Protein AF-A0A109BK16-F1 (afdb_monomer)

Organism: Hyphomicrobium sulfonivorans (NCBI:txid121290)

Structure (mmCIF, N/CA/C/O backbone):
data_AF-A0A109BK16-F1
#
_entry.id   AF-A0A109BK16-F1
#
loop_
_atom_site.group_PDB
_atom_site.id
_atom_site.type_symbol
_atom_site.label_atom_id
_atom_site.label_alt_id
_atom_site.label_comp_id
_atom_site.label_asym_id
_atom_site.label_entity_id
_atom_site.label_seq_id
_atom_site.pdbx_PDB_ins_code
_atom_site.Cartn_x
_atom_site.Cartn_y
_atom_site.Cartn_z
_atom_site.occupancy
_atom_site.B_iso_or_equiv
_atom_site.auth_seq_id
_atom_site.auth_comp_id
_atom_site.auth_asym_id
_atom_site.auth_atom_id
_atom_site.pdbx_PDB_model_num
ATOM 1 N N . MET A 1 1 ? 4.447 10.532 17.495 1.00 38.06 1 MET A N 1
ATOM 2 C CA . MET A 1 1 ? 3.128 10.161 16.957 1.00 38.06 1 MET A CA 1
ATOM 3 C C . MET A 1 1 ? 2.355 11.458 16.88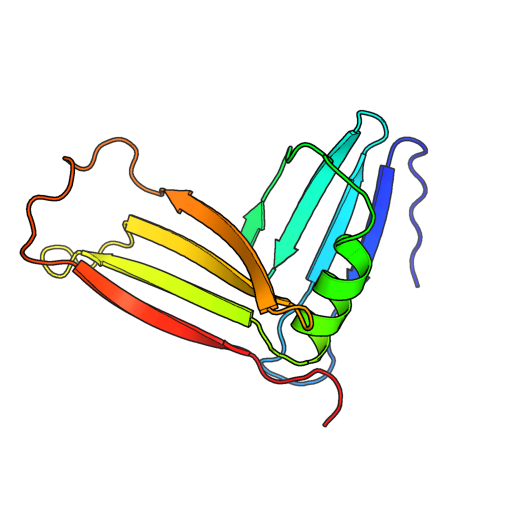1 1.00 38.06 1 MET A C 1
ATOM 5 O O . MET A 1 1 ? 2.082 12.037 17.922 1.00 38.06 1 MET A O 1
ATOM 9 N N . GLU A 1 2 ? 2.226 12.021 15.684 1.00 37.47 2 GLU A N 1
ATOM 10 C CA . GLU A 1 2 ? 1.592 13.325 15.479 1.00 37.47 2 GLU A CA 1
ATOM 11 C C . GLU A 1 2 ? 0.200 13.054 14.905 1.00 37.47 2 GLU A C 1
ATOM 13 O O . GLU A 1 2 ? 0.055 12.709 13.737 1.00 37.47 2 GLU A O 1
ATOM 18 N N . GLU A 1 3 ? -0.809 13.095 15.772 1.00 42.38 3 GLU A N 1
ATOM 19 C CA . G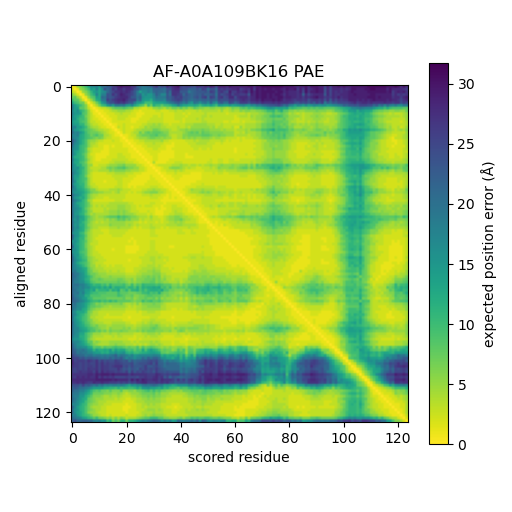LU A 1 3 ? -2.222 12.990 15.405 1.00 42.38 3 GLU A CA 1
ATOM 20 C C . GLU A 1 3 ? -2.752 14.408 15.184 1.00 42.38 3 GLU A C 1
ATOM 22 O O . GLU A 1 3 ? -3.028 15.143 16.132 1.00 42.38 3 GLU A O 1
ATOM 27 N N . THR A 1 4 ? -2.857 14.836 13.927 1.00 47.53 4 THR A N 1
ATOM 28 C CA . THR A 1 4 ? -3.529 16.094 13.580 1.00 47.53 4 THR A CA 1
ATOM 29 C C . THR A 1 4 ? -5.012 15.797 13.367 1.00 47.53 4 THR A C 1
ATOM 31 O O . THR A 1 4 ? -5.401 15.275 12.326 1.00 47.53 4 THR A O 1
ATOM 34 N N . SER A 1 5 ? -5.844 16.098 14.367 1.00 42.69 5 SER A N 1
ATOM 35 C CA . SER A 1 5 ? -7.303 15.997 14.253 1.00 42.69 5 SER A CA 1
ATOM 36 C C . SER A 1 5 ? -7.847 17.246 13.555 1.00 42.69 5 SER A C 1
ATOM 38 O O . SER A 1 5 ? -8.104 18.270 14.188 1.00 42.69 5 SER A O 1
ATOM 40 N N . SER A 1 6 ? -7.983 17.176 12.230 1.00 50.50 6 SER A N 1
ATOM 41 C CA . SER A 1 6 ? -9.059 17.888 11.542 1.00 50.50 6 SER A CA 1
ATOM 42 C C . SER A 1 6 ? -10.217 16.898 11.526 1.00 50.50 6 SER A C 1
ATOM 44 O O . SER A 1 6 ? -10.063 15.818 10.969 1.00 50.50 6 SER A O 1
ATOM 46 N N . GLY A 1 7 ? -11.312 17.198 12.224 1.00 56.16 7 GLY A N 1
ATOM 47 C CA . GLY A 1 7 ? -12.360 16.244 12.627 1.00 56.16 7 GLY A CA 1
ATOM 48 C C . GLY A 1 7 ? -13.164 15.546 11.516 1.00 56.16 7 GLY A C 1
ATOM 49 O O . GLY A 1 7 ? -14.243 15.043 11.807 1.00 56.16 7 GLY A O 1
ATOM 50 N N . ASP A 1 8 ? -12.660 15.505 10.284 1.00 77.62 8 ASP A N 1
ATOM 51 C CA . ASP A 1 8 ? -13.344 15.022 9.081 1.00 77.62 8 ASP A CA 1
ATOM 5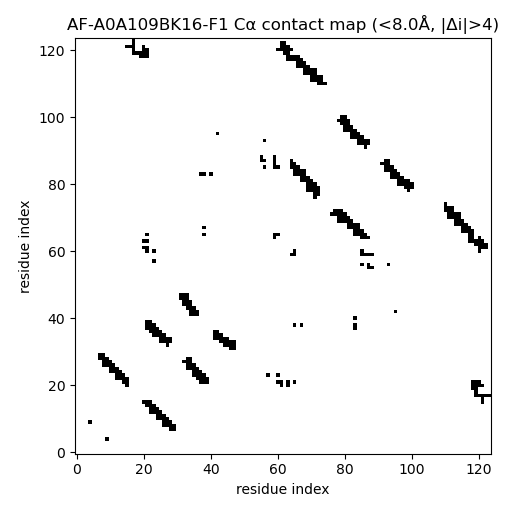2 C C . ASP A 1 8 ? -12.753 13.720 8.511 1.00 77.62 8 ASP A C 1
ATOM 54 O O . ASP A 1 8 ? -13.407 13.069 7.690 1.00 77.62 8 ASP A O 1
ATOM 58 N N . TYR A 1 9 ? -11.553 13.314 8.946 1.00 82.75 9 TYR A N 1
ATOM 59 C CA . TYR A 1 9 ? -10.886 12.098 8.472 1.00 82.75 9 TYR A CA 1
ATOM 60 C C . TYR A 1 9 ? -10.007 11.446 9.553 1.00 82.75 9 TYR A C 1
ATOM 62 O O . TYR A 1 9 ? -9.510 12.101 10.470 1.00 82.75 9 TYR A O 1
ATOM 70 N N . TRP A 1 10 ? -9.793 10.136 9.433 1.00 90.62 10 TRP A N 1
ATOM 71 C CA . TRP A 1 10 ? -8.826 9.372 10.223 1.00 90.62 10 TRP A CA 1
ATOM 72 C C . TRP A 1 10 ? -7.612 9.035 9.361 1.00 90.62 10 TRP A C 1
ATOM 74 O O . TRP A 1 10 ? -7.774 8.633 8.215 1.00 90.62 10 TRP A O 1
ATOM 84 N N . ARG A 1 11 ? -6.393 9.187 9.886 1.00 91.88 11 ARG A N 1
ATOM 85 C CA . ARG A 1 11 ? -5.157 8.919 9.137 1.00 91.88 11 ARG A CA 1
ATOM 86 C C . ARG A 1 11 ? -4.244 7.969 9.898 1.00 91.88 11 ARG A C 1
ATOM 88 O O . ARG A 1 11 ? -3.921 8.208 11.059 1.00 91.88 11 ARG A O 1
ATOM 95 N N . LEU A 1 12 ? -3.759 6.955 9.194 1.00 90.75 12 LEU A N 1
ATOM 96 C CA . LEU A 1 12 ? -2.706 6.044 9.616 1.00 90.75 12 LEU A CA 1
ATOM 97 C C . LEU A 1 12 ? -1.540 6.157 8.642 1.00 90.75 12 LEU A C 1
ATOM 99 O O . LEU A 1 12 ? -1.716 5.951 7.449 1.00 90.75 12 LEU A O 1
ATOM 103 N N . ALA A 1 13 ? -0.345 6.444 9.144 1.00 92.38 13 ALA A N 1
ATOM 104 C CA . ALA A 1 13 ? 0.867 6.481 8.336 1.00 92.38 13 ALA A CA 1
ATOM 105 C C . ALA A 1 13 ? 1.952 5.621 8.986 1.00 92.38 13 ALA A C 1
ATOM 107 O O . ALA A 1 13 ? 2.233 5.753 10.179 1.00 92.38 13 ALA A O 1
ATOM 108 N N . ILE A 1 14 ? 2.563 4.748 8.191 1.00 91.06 14 ILE A N 1
ATOM 109 C CA . ILE A 1 14 ? 3.623 3.834 8.595 1.00 91.06 14 ILE A CA 1
ATOM 110 C C . ILE A 1 14 ? 4.840 4.078 7.708 1.00 91.06 14 ILE A C 1
ATOM 112 O O . ILE A 1 14 ? 4.840 3.788 6.510 1.00 91.06 14 ILE A O 1
ATOM 116 N N . THR A 1 15 ? 5.902 4.584 8.329 1.00 91.50 15 THR A N 1
ATOM 117 C CA . THR A 1 15 ? 7.200 4.791 7.686 1.00 91.50 15 THR A CA 1
ATOM 118 C C . THR A 1 15 ? 8.187 3.772 8.247 1.00 91.50 15 THR A C 1
ATOM 120 O O . THR A 1 15 ? 8.626 3.931 9.390 1.00 91.50 15 THR A O 1
ATOM 123 N N . PRO A 1 16 ? 8.534 2.716 7.492 1.00 89.06 16 PRO A N 1
ATOM 124 C CA . PRO A 1 16 ? 9.432 1.685 7.986 1.00 89.06 16 PRO A CA 1
ATOM 125 C C . PRO A 1 16 ? 10.865 2.210 8.134 1.00 89.06 16 PRO A C 1
ATOM 127 O O . PRO A 1 16 ? 11.340 3.019 7.338 1.00 89.06 16 PRO A O 1
ATOM 130 N N . ILE A 1 17 ? 11.571 1.711 9.152 1.00 90.12 17 ILE A N 1
ATOM 131 C CA . ILE A 1 17 ? 12.991 2.026 9.394 1.00 90.12 17 ILE A CA 1
ATOM 132 C C . ILE A 1 17 ? 13.884 1.260 8.403 1.00 90.12 17 ILE A C 1
ATOM 134 O O . ILE A 1 17 ? 14.948 1.741 8.009 1.00 90.12 17 ILE A O 1
ATOM 138 N N . THR A 1 18 ? 13.441 0.072 7.977 1.00 91.00 18 THR A N 1
ATOM 139 C CA . THR A 1 18 ? 14.156 -0.800 7.042 1.00 91.00 18 THR A CA 1
ATOM 140 C C . THR A 1 18 ? 14.263 -0.154 5.654 1.00 91.00 18 THR A C 1
ATOM 142 O O . THR A 1 18 ? 13.244 0.114 5.010 1.00 91.00 18 THR A O 1
ATOM 145 N N . PRO A 1 19 ? 15.484 0.065 5.126 1.00 86.25 19 PRO A N 1
ATOM 146 C CA . PRO A 1 19 ? 15.659 0.584 3.776 1.00 86.25 19 PRO A CA 1
ATOM 147 C C . PRO A 1 19 ? 15.025 -0.352 2.742 1.00 86.25 19 PRO A C 1
ATOM 149 O O . PRO A 1 19 ? 15.260 -1.558 2.764 1.00 86.25 19 PRO A O 1
ATOM 152 N N . SER A 1 20 ? 14.290 0.207 1.780 1.00 89.31 20 SER A N 1
ATOM 153 C CA . SER A 1 20 ? 13.556 -0.536 0.733 1.00 89.31 20 SER A CA 1
ATOM 154 C C . SER A 1 20 ? 12.303 -1.291 1.199 1.00 89.31 20 SER A C 1
ATOM 156 O O . SER A 1 20 ? 11.696 -1.996 0.389 1.00 89.31 20 SER A O 1
ATOM 158 N N . ALA A 1 21 ? 11.883 -1.130 2.455 1.00 93.06 21 ALA A N 1
ATOM 159 C CA . ALA A 1 21 ? 10.527 -1.475 2.859 1.00 93.06 21 ALA A CA 1
ATOM 160 C C . ALA A 1 21 ? 9.518 -0.464 2.287 1.00 93.06 21 ALA A C 1
ATOM 162 O O . ALA A 1 21 ? 9.860 0.681 1.975 1.00 93.06 21 ALA A O 1
ATOM 163 N N . CYS A 1 22 ? 8.282 -0.909 2.084 1.00 94.12 22 CYS A N 1
ATOM 164 C CA . CYS A 1 22 ? 7.238 -0.089 1.479 1.00 94.12 22 CYS A CA 1
ATOM 165 C C . CYS A 1 22 ? 6.634 0.853 2.527 1.00 94.12 22 CYS A C 1
ATOM 167 O O . CYS A 1 22 ? 6.099 0.341 3.490 1.00 94.12 22 CYS A O 1
ATOM 169 N N . PRO A 1 23 ? 6.653 2.187 2.393 1.00 93.81 23 PRO A N 1
ATOM 170 C CA . PRO A 1 23 ? 5.813 3.024 3.246 1.00 93.81 23 PRO A CA 1
ATOM 171 C C . PRO A 1 23 ? 4.330 2.786 2.928 1.00 93.81 23 PRO A C 1
ATOM 173 O O . PRO A 1 23 ? 3.980 2.477 1.783 1.00 93.81 23 PRO A O 1
ATOM 176 N N . LEU A 1 24 ? 3.479 2.954 3.939 1.00 94.81 24 LEU A N 1
ATOM 177 C CA . LEU A 1 24 ? 2.025 2.860 3.829 1.00 94.81 24 LEU A CA 1
ATOM 178 C C . LEU A 1 24 ? 1.391 4.087 4.470 1.00 94.81 24 LEU A C 1
ATOM 180 O O . LEU A 1 24 ? 1.719 4.436 5.600 1.00 94.81 24 LEU A O 1
ATOM 184 N N . GLU A 1 25 ? 0.428 4.690 3.796 1.00 95.62 25 GLU A N 1
ATOM 185 C CA . GLU A 1 25 ? -0.473 5.667 4.389 1.00 95.62 25 GLU A CA 1
ATOM 186 C C . GLU A 1 25 ? -1.909 5.339 4.001 1.00 95.62 25 GLU A C 1
ATOM 188 O O . GLU A 1 25 ? -2.172 4.996 2.856 1.00 95.62 25 GLU A O 1
ATOM 193 N N . LEU A 1 26 ? -2.826 5.439 4.954 1.00 94.38 26 LEU A N 1
ATOM 194 C CA . LEU A 1 26 ? -4.254 5.243 4.773 1.00 94.38 26 LEU A CA 1
ATOM 195 C C . LEU A 1 26 ? -4.986 6.423 5.407 1.00 94.38 26 LEU A C 1
ATOM 197 O O . LEU A 1 26 ? -4.776 6.735 6.580 1.00 94.38 26 LEU A O 1
ATOM 201 N N . ILE A 1 27 ? -5.861 7.056 4.640 1.00 94.19 27 ILE A N 1
ATOM 202 C CA . ILE A 1 27 ? -6.736 8.135 5.081 1.00 94.19 27 ILE A CA 1
ATOM 203 C C . ILE A 1 27 ? -8.168 7.658 4.872 1.00 94.19 27 ILE A C 1
ATOM 205 O O . ILE A 1 27 ? -8.555 7.334 3.758 1.00 94.19 27 ILE A O 1
ATOM 209 N N . LEU A 1 28 ? -8.945 7.586 5.945 1.00 93.06 28 LEU A N 1
ATOM 210 C CA . LEU A 1 28 ? -10.366 7.263 5.918 1.00 93.06 28 LEU A CA 1
ATOM 211 C C . LEU A 1 28 ? -11.153 8.558 6.055 1.00 93.06 28 LEU A C 1
ATOM 213 O O . LEU A 1 28 ? -11.059 9.235 7.080 1.00 93.06 28 LEU A O 1
ATOM 217 N N . HIS A 1 29 ? -11.940 8.888 5.043 1.00 91.81 29 HIS A N 1
ATOM 218 C CA . HIS A 1 29 ? -12.807 10.056 5.053 1.00 91.81 29 HIS A CA 1
ATOM 219 C C . HIS A 1 29 ? -14.166 9.717 5.669 1.00 91.81 29 HIS A C 1
ATOM 221 O O . HIS A 1 29 ? -14.627 8.573 5.663 1.00 91.81 29 HIS A O 1
ATOM 227 N N . SER A 1 30 ? -14.834 10.731 6.212 1.00 88.62 30 SER A N 1
ATOM 228 C CA . SER A 1 30 ? -16.177 10.596 6.794 1.00 88.62 30 SER A CA 1
ATOM 229 C C . SER A 1 30 ? -17.286 10.305 5.767 1.00 88.62 30 SER A C 1
ATOM 231 O O . SER A 1 30 ? -18.386 9.907 6.151 1.00 88.62 30 SER A O 1
ATOM 233 N N . ASP A 1 31 ? -17.010 10.454 4.471 1.00 89.38 31 ASP A N 1
ATOM 234 C CA . ASP A 1 31 ? -17.948 10.286 3.356 1.00 89.38 31 ASP A CA 1
ATOM 235 C C . ASP A 1 31 ? -17.919 8.879 2.719 1.00 89.38 31 ASP A C 1
ATOM 237 O O . ASP A 1 31 ? -18.418 8.694 1.611 1.00 89.38 31 ASP A O 1
ATOM 241 N N . GLN A 1 32 ? -17.375 7.885 3.433 1.00 89.25 32 GLN A N 1
ATOM 242 C CA . GLN A 1 32 ? -17.168 6.506 2.960 1.00 89.25 32 GLN A CA 1
ATOM 243 C C . GLN A 1 32 ? -16.192 6.375 1.784 1.00 89.25 32 GLN A C 1
ATOM 245 O O . GLN A 1 32 ? -16.247 5.389 1.044 1.00 89.25 32 GLN A O 1
ATOM 250 N N . HIS A 1 33 ? -15.262 7.318 1.642 1.00 93.56 33 HIS A N 1
ATOM 251 C CA . HIS A 1 33 ? -14.100 7.153 0.780 1.00 93.56 33 HIS A CA 1
ATOM 252 C C . HIS A 1 33 ? -12.822 6.980 1.591 1.00 93.56 33 HIS A C 1
ATOM 254 O O . HIS A 1 33 ? -12.729 7.344 2.765 1.00 93.56 33 HIS A O 1
ATOM 260 N N . TYR A 1 34 ? -11.812 6.422 0.944 1.00 93.94 34 TYR A N 1
ATOM 261 C CA . TYR A 1 34 ? -10.472 6.357 1.480 1.00 93.94 34 TYR A CA 1
ATOM 262 C C . TYR A 1 34 ? -9.445 6.769 0.431 1.00 93.94 34 TYR A C 1
ATOM 264 O O . TYR A 1 34 ? -9.631 6.553 -0.771 1.00 93.94 34 TYR A O 1
ATOM 272 N N . ASP A 1 35 ? -8.335 7.306 0.922 1.00 94.19 35 ASP A N 1
ATOM 273 C CA . ASP A 1 35 ? -7.114 7.473 0.152 1.00 94.19 35 ASP A CA 1
ATOM 274 C C . ASP A 1 35 ? -6.057 6.539 0.715 1.00 94.19 35 ASP A C 1
ATOM 276 O O . ASP A 1 35 ? -5.961 6.334 1.928 1.00 94.19 35 ASP A O 1
ATOM 280 N N . ILE A 1 36 ? -5.241 5.970 -0.158 1.00 94.69 36 ILE A N 1
ATOM 281 C CA . ILE A 1 36 ? -4.161 5.089 0.251 1.00 94.69 36 ILE A CA 1
ATOM 282 C C . ILE A 1 36 ? -2.895 5.399 -0.536 1.00 94.69 36 ILE A C 1
ATOM 284 O O . ILE A 1 36 ? -2.919 5.521 -1.760 1.00 94.69 36 ILE A O 1
ATOM 288 N N . SER A 1 37 ? -1.776 5.528 0.170 1.00 94.81 37 SER A N 1
ATOM 289 C CA . SER A 1 37 ? -0.448 5.649 -0.418 1.00 94.81 37 SER A CA 1
ATOM 290 C C . SER A 1 37 ? 0.350 4.380 -0.152 1.00 94.81 37 SER A C 1
ATOM 292 O O . SER A 1 37 ? 0.602 4.029 1.000 1.00 94.81 37 SER A O 1
ATOM 294 N N . ILE A 1 38 ? 0.745 3.680 -1.214 1.00 93.44 38 ILE A N 1
ATOM 295 C CA . ILE A 1 38 ? 1.563 2.462 -1.163 1.00 93.44 38 ILE A CA 1
ATOM 296 C C . ILE A 1 38 ? 2.634 2.571 -2.237 1.00 93.44 38 ILE A C 1
ATOM 298 O O . ILE A 1 38 ? 2.375 3.011 -3.353 1.00 93.44 38 ILE A O 1
ATOM 302 N N . ALA A 1 39 ? 3.859 2.151 -1.921 1.00 87.75 39 ALA A N 1
ATOM 303 C CA . ALA A 1 39 ? 4.970 2.098 -2.874 1.00 87.75 39 ALA A CA 1
ATOM 304 C C . ALA A 1 39 ? 5.319 3.465 -3.507 1.00 87.75 39 ALA A C 1
ATOM 306 O O . ALA A 1 39 ? 5.956 3.521 -4.563 1.00 87.75 39 ALA A O 1
ATOM 307 N N . GLY A 1 40 ? 4.946 4.562 -2.837 1.00 85.81 40 GLY A N 1
ATOM 308 C CA . GLY A 1 40 ? 5.098 5.934 -3.327 1.00 85.81 40 GLY A CA 1
ATOM 309 C C . GLY A 1 40 ? 4.006 6.390 -4.301 1.00 85.81 40 GLY A C 1
ATOM 310 O O . GLY A 1 40 ? 4.082 7.518 -4.776 1.00 85.81 40 GLY A O 1
ATOM 311 N N . GLU A 1 41 ? 3.009 5.549 -4.583 1.00 90.50 41 GLU A N 1
ATOM 312 C CA . GLU A 1 41 ? 1.822 5.905 -5.360 1.00 90.50 41 GLU A CA 1
ATOM 313 C C . GLU A 1 41 ? 0.651 6.184 -4.427 1.00 90.50 41 GLU A C 1
ATOM 315 O O . GLU A 1 41 ? 0.394 5.406 -3.511 1.00 90.50 41 GLU A O 1
ATOM 320 N N . THR A 1 42 ? -0.080 7.265 -4.697 1.00 91.88 42 THR A N 1
ATOM 321 C CA . THR A 1 42 ? -1.301 7.616 -3.967 1.00 91.88 42 THR A CA 1
ATOM 322 C C . THR A 1 42 ? -2.526 7.380 -4.846 1.00 91.88 42 THR A C 1
ATOM 324 O O . THR A 1 42 ? -2.597 7.843 -5.995 1.00 91.88 42 THR A O 1
ATOM 327 N N . TYR A 1 43 ? -3.482 6.654 -4.279 1.00 91.38 43 TYR A N 1
ATOM 328 C CA . TYR A 1 43 ? -4.775 6.317 -4.850 1.00 91.38 43 TYR A CA 1
ATOM 329 C C . TYR A 1 43 ? -5.849 6.983 -3.996 1.00 91.38 43 TYR A C 1
ATOM 331 O O . TYR A 1 43 ? -5.982 6.662 -2.819 1.00 91.38 43 TYR A O 1
ATOM 339 N N . GLU A 1 44 ? -6.570 7.935 -4.579 1.00 92.00 44 GLU A N 1
ATOM 340 C CA . GLU A 1 44 ? -7.478 8.833 -3.858 1.00 92.00 44 GLU A CA 1
ATOM 341 C C . GLU A 1 44 ? -8.942 8.554 -4.223 1.00 92.00 44 GLU A C 1
ATOM 343 O O . GLU A 1 44 ? -9.240 8.094 -5.332 1.00 92.00 44 GLU A O 1
ATOM 348 N N . GLY A 1 45 ? -9.857 8.863 -3.304 1.00 90.50 45 GLY A N 1
ATOM 349 C CA . GLY A 1 45 ? -11.301 8.838 -3.529 1.00 90.50 45 GLY A CA 1
ATOM 350 C C . GLY A 1 45 ? -11.857 7.443 -3.811 1.00 90.50 45 GLY A C 1
ATOM 351 O O . GLY A 1 45 ? -12.790 7.295 -4.604 1.00 90.50 45 GLY A O 1
ATOM 352 N N . ARG A 1 46 ? -11.271 6.398 -3.221 1.00 90.31 46 ARG A N 1
ATOM 353 C CA . ARG A 1 46 ? -11.745 5.023 -3.399 1.00 90.31 46 ARG A CA 1
ATOM 354 C C . ARG A 1 46 ? -12.939 4.752 -2.483 1.00 90.31 46 ARG A C 1
ATOM 356 O O . ARG A 1 46 ? -12.863 5.093 -1.307 1.00 90.31 46 ARG A O 1
ATOM 363 N N . PRO A 1 47 ? -14.043 4.170 -2.983 1.00 92.25 47 PRO A N 1
ATOM 364 C CA . PRO A 1 47 ? -15.193 3.861 -2.140 1.00 92.25 47 PRO A CA 1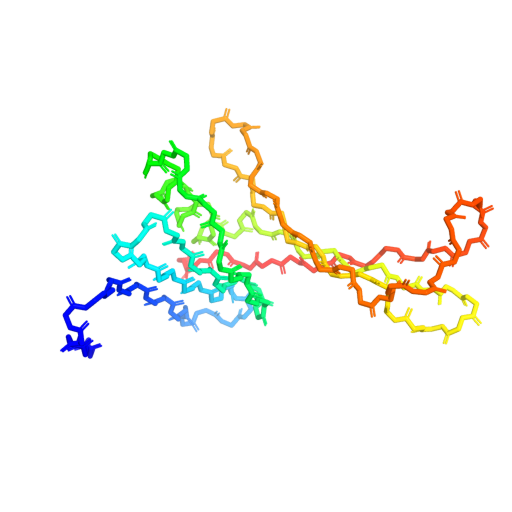
ATOM 365 C C . PRO A 1 47 ? -14.849 2.747 -1.145 1.00 92.25 47 PRO A C 1
ATOM 367 O O . PRO A 1 47 ? -14.125 1.807 -1.473 1.00 92.25 47 PRO A O 1
ATOM 370 N N . ILE A 1 48 ? -15.376 2.845 0.073 1.00 90.50 48 ILE A N 1
ATOM 371 C CA . ILE A 1 48 ? -15.241 1.807 1.096 1.00 90.50 48 ILE A CA 1
ATOM 372 C C . ILE A 1 48 ? -16.421 0.838 0.977 1.00 90.50 48 ILE A C 1
ATOM 374 O O . ILE A 1 48 ? -17.505 1.110 1.486 1.00 90.50 48 ILE A O 1
ATOM 378 N N . ASP A 1 49 ? -16.203 -0.320 0.353 1.00 86.56 49 ASP A N 1
ATOM 379 C CA . ASP A 1 49 ? -17.216 -1.388 0.308 1.00 86.56 49 ASP A CA 1
ATOM 380 C C . ASP A 1 49 ? -17.298 -2.180 1.632 1.00 86.56 49 ASP A C 1
ATOM 382 O O . ASP A 1 49 ? -18.359 -2.659 2.032 1.00 86.56 49 ASP A O 1
ATOM 386 N N . SER A 1 50 ? -16.168 -2.322 2.330 1.00 88.00 50 SER A N 1
ATOM 387 C CA . SER A 1 50 ? -16.035 -2.963 3.647 1.00 88.00 50 SER A CA 1
ATOM 388 C C . SER A 1 50 ? -14.810 -2.393 4.371 1.00 88.00 50 SER A C 1
ATOM 390 O O . SER A 1 50 ? -13.893 -1.900 3.724 1.00 88.00 50 SER A O 1
ATOM 392 N N . PHE A 1 51 ? -14.775 -2.461 5.704 1.00 87.38 51 PHE A N 1
ATOM 393 C CA . PHE A 1 51 ? -13.599 -2.090 6.504 1.00 87.38 51 PHE A CA 1
ATOM 394 C C . PHE A 1 51 ? -12.685 -3.281 6.836 1.00 87.38 51 PHE A C 1
ATOM 396 O O . PHE A 1 51 ? -11.581 -3.090 7.346 1.00 87.38 51 PHE A O 1
ATOM 403 N N . ASP A 1 52 ? -13.118 -4.509 6.544 1.00 89.31 52 ASP A N 1
ATOM 404 C CA . ASP A 1 52 ? -12.456 -5.736 7.002 1.00 89.31 52 ASP A CA 1
ATOM 405 C C . ASP A 1 52 ? -11.108 -5.995 6.314 1.00 89.31 52 ASP A C 1
ATOM 407 O O . ASP A 1 52 ? -10.299 -6.774 6.812 1.00 89.31 52 ASP A O 1
ATOM 411 N N . TRP A 1 53 ? -10.838 -5.339 5.182 1.00 87.56 53 TRP A N 1
ATOM 412 C CA . TRP A 1 53 ? -9.618 -5.544 4.398 1.00 87.56 53 TRP A CA 1
ATOM 413 C C . TRP A 1 53 ? -8.481 -4.581 4.758 1.00 87.56 53 TRP A C 1
ATOM 415 O O . TRP A 1 53 ? -7.333 -4.868 4.423 1.00 87.56 53 TRP A O 1
ATOM 425 N N . PHE A 1 54 ? -8.744 -3.477 5.470 1.00 91.62 54 PHE A N 1
ATOM 426 C CA . PHE A 1 54 ? -7.705 -2.487 5.788 1.00 91.62 54 PHE A CA 1
ATOM 427 C C . PHE A 1 54 ? -6.595 -3.059 6.672 1.00 91.62 54 PHE A C 1
ATOM 429 O O . PHE A 1 54 ? -5.415 -2.815 6.416 1.00 91.62 54 PHE A O 1
ATOM 436 N N . LEU A 1 55 ? -6.961 -3.831 7.699 1.00 92.12 55 LEU A N 1
ATOM 437 C CA . LEU A 1 55 ? -5.984 -4.457 8.587 1.00 92.12 55 LEU A CA 1
ATOM 438 C C . LEU A 1 55 ? -5.178 -5.556 7.863 1.00 92.12 55 LEU A C 1
ATOM 440 O O . LEU A 1 55 ? -3.953 -5.437 7.846 1.00 92.12 55 LEU A O 1
ATOM 444 N N . PRO A 1 56 ? -5.805 -6.541 7.181 1.00 94.25 56 PRO A N 1
ATOM 445 C CA . PRO A 1 56 ? -5.078 -7.508 6.355 1.00 94.25 56 PRO A CA 1
ATOM 446 C C . PRO A 1 56 ? -4.161 -6.863 5.312 1.00 94.25 56 PRO A C 1
ATOM 448 O O . PRO A 1 56 ? -3.076 -7.374 5.042 1.00 94.25 56 PRO A O 1
ATOM 451 N N . LEU A 1 57 ? -4.574 -5.735 4.726 1.00 94.31 57 LEU A N 1
ATOM 452 C CA . LEU A 1 57 ? -3.745 -4.998 3.781 1.00 94.31 57 LEU A CA 1
ATOM 453 C C . LEU A 1 57 ? -2.507 -4.411 4.458 1.00 94.31 57 LEU A C 1
ATOM 455 O O . LEU A 1 57 ? -1.401 -4.574 3.946 1.00 94.31 57 LEU A O 1
ATOM 459 N N . ALA A 1 58 ? -2.675 -3.742 5.600 1.00 94.00 58 ALA A N 1
ATOM 460 C CA . ALA A 1 58 ? -1.558 -3.159 6.334 1.00 94.00 58 ALA A CA 1
ATOM 461 C C . ALA A 1 58 ? -0.544 -4.228 6.775 1.00 94.00 58 ALA A C 1
ATOM 463 O O . ALA A 1 58 ? 0.661 -4.021 6.630 1.00 94.00 58 ALA A O 1
ATOM 464 N N . GLU A 1 59 ? -1.027 -5.381 7.243 1.00 94.75 59 GLU A N 1
ATOM 465 C CA . GLU A 1 59 ? -0.197 -6.539 7.594 1.00 94.75 59 GLU A CA 1
ATOM 466 C C . GLU A 1 59 ? 0.559 -7.084 6.376 1.00 94.75 59 GLU A C 1
ATOM 468 O O . GLU A 1 59 ? 1.775 -7.258 6.428 1.00 94.75 59 GLU A O 1
ATOM 473 N N . ALA A 1 60 ? -0.123 -7.278 5.245 1.00 95.94 60 ALA A N 1
ATOM 474 C CA . ALA A 1 60 ? 0.508 -7.737 4.010 1.00 95.94 60 ALA A CA 1
ATOM 475 C C . ALA A 1 60 ? 1.595 -6.769 3.509 1.00 95.94 60 ALA A C 1
ATOM 477 O O . ALA A 1 60 ? 2.658 -7.205 3.056 1.00 95.94 60 ALA A O 1
ATOM 478 N N . VAL A 1 61 ? 1.370 -5.455 3.620 1.00 95.56 61 VAL A N 1
ATOM 479 C CA . VAL A 1 61 ? 2.390 -4.449 3.289 1.00 95.56 61 VAL A CA 1
ATOM 480 C C . VAL A 1 61 ? 3.582 -4.543 4.242 1.00 95.56 61 VAL A C 1
ATOM 482 O O . VAL A 1 61 ? 4.726 -4.516 3.780 1.00 95.56 61 VAL A O 1
ATOM 485 N N . ALA A 1 62 ? 3.329 -4.697 5.545 1.00 94.81 62 ALA A N 1
ATOM 486 C CA . ALA A 1 62 ? 4.377 -4.850 6.552 1.00 94.81 62 ALA A CA 1
ATOM 487 C C . ALA A 1 62 ? 5.230 -6.110 6.322 1.00 94.81 62 ALA A C 1
ATOM 489 O O . ALA A 1 62 ? 6.447 -6.068 6.493 1.00 94.81 62 ALA A O 1
ATOM 490 N N . GLU A 1 63 ? 4.622 -7.190 5.829 1.00 95.69 63 GLU A N 1
ATOM 491 C CA . GLU A 1 63 ? 5.283 -8.440 5.425 1.00 95.69 63 GLU A CA 1
ATOM 492 C C . GLU A 1 63 ? 5.971 -8.360 4.045 1.00 95.69 63 GLU A C 1
ATOM 494 O O . GLU A 1 63 ? 6.491 -9.355 3.528 1.00 95.69 63 GLU A O 1
ATOM 499 N N . GLY A 1 64 ? 5.971 -7.189 3.401 1.00 95.12 64 GLY A N 1
ATOM 500 C CA . GLY A 1 64 ? 6.596 -6.984 2.095 1.00 95.12 64 GLY A CA 1
ATOM 501 C C . GLY A 1 64 ? 5.863 -7.667 0.935 1.00 95.12 64 GLY A C 1
ATOM 502 O O . GLY A 1 64 ? 6.439 -7.810 -0.145 1.00 95.12 64 GLY A O 1
ATOM 503 N N . GLN A 1 65 ? 4.593 -8.055 1.104 1.00 96.69 65 GLN A N 1
ATOM 504 C CA . GLN A 1 65 ? 3.763 -8.690 0.067 1.00 96.69 65 GLN A CA 1
ATOM 505 C C . GLN A 1 65 ? 3.247 -7.686 -0.977 1.00 96.69 65 GLN A C 1
ATOM 507 O O . GLN A 1 65 ? 2.120 -7.784 -1.458 1.00 96.69 65 GLN A O 1
ATOM 512 N N . VAL A 1 66 ? 4.085 -6.712 -1.338 1.00 96.06 66 VAL A N 1
ATOM 513 C CA . VAL A 1 66 ? 3.781 -5.627 -2.272 1.00 96.06 66 VAL A CA 1
ATOM 514 C C . VAL A 1 66 ? 4.604 -5.790 -3.541 1.00 96.06 66 VAL A C 1
ATOM 516 O O . VAL A 1 66 ? 5.834 -5.907 -3.505 1.00 96.06 66 VAL A O 1
ATOM 519 N N . VAL A 1 67 ? 3.926 -5.727 -4.683 1.00 95.94 67 VAL A N 1
ATOM 520 C CA . VAL A 1 67 ? 4.547 -5.650 -6.004 1.00 95.94 67 VAL A CA 1
ATOM 521 C C . VAL A 1 67 ? 4.044 -4.400 -6.704 1.00 95.94 67 VAL A C 1
ATOM 523 O O . VAL A 1 67 ? 2.850 -4.246 -6.934 1.00 95.94 67 VAL A O 1
ATOM 526 N N . GLN A 1 68 ? 4.966 -3.528 -7.098 1.00 94.31 68 GLN A N 1
ATOM 527 C CA . GLN A 1 68 ? 4.666 -2.425 -8.000 1.00 94.31 68 GLN A CA 1
ATOM 528 C C . GLN A 1 68 ? 5.063 -2.829 -9.421 1.00 94.31 68 GLN A C 1
ATOM 530 O O . GLN A 1 68 ? 6.207 -3.223 -9.662 1.00 94.31 68 GLN A O 1
ATOM 535 N N . ARG A 1 69 ? 4.125 -2.749 -10.364 1.00 93.12 69 ARG A N 1
ATOM 536 C CA . ARG A 1 69 ? 4.342 -3.045 -11.781 1.00 93.12 69 ARG A CA 1
ATOM 537 C C . ARG A 1 69 ? 4.293 -1.770 -12.596 1.00 93.12 69 ARG A C 1
ATOM 539 O O . ARG A 1 69 ? 3.277 -1.086 -12.646 1.00 93.12 69 ARG A O 1
ATOM 546 N N . GLN A 1 70 ? 5.385 -1.481 -13.284 1.00 90.69 70 GLN A N 1
ATOM 547 C CA . GLN A 1 70 ? 5.458 -0.400 -14.255 1.00 90.69 70 GLN A CA 1
ATOM 548 C C . GLN A 1 70 ? 5.374 -0.990 -15.656 1.00 90.69 70 GLN A C 1
ATOM 550 O O . GLN A 1 70 ? 6.167 -1.862 -16.019 1.00 90.69 70 GLN A O 1
ATOM 555 N N . ARG A 1 71 ? 4.428 -0.501 -16.458 1.00 87.00 71 ARG A N 1
ATOM 556 C CA . ARG A 1 71 ?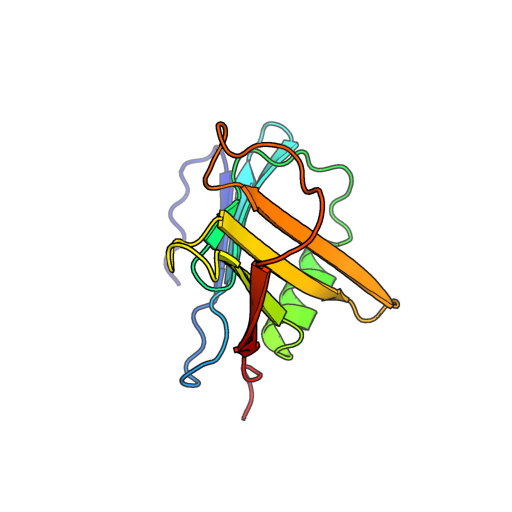 4.367 -0.811 -17.888 1.00 87.00 71 ARG A CA 1
ATOM 557 C C . ARG A 1 71 ? 5.066 0.283 -18.664 1.00 87.00 71 ARG A C 1
ATOM 559 O O . ARG A 1 71 ? 4.702 1.450 -18.554 1.00 87.00 71 ARG A O 1
ATOM 566 N N . ILE A 1 72 ? 6.048 -0.096 -19.466 1.00 85.94 72 ILE A N 1
ATOM 567 C CA . ILE A 1 72 ? 6.886 0.820 -20.234 1.00 85.94 72 ILE A CA 1
ATOM 568 C C . ILE A 1 72 ? 6.770 0.460 -21.710 1.00 85.94 72 ILE A C 1
ATOM 570 O O . ILE A 1 72 ? 6.891 -0.695 -22.101 1.00 85.94 72 ILE A O 1
ATOM 574 N N . SER A 1 73 ? 6.547 1.458 -22.553 1.00 81.94 73 SER A N 1
ATOM 575 C CA . SER A 1 73 ? 6.596 1.300 -24.004 1.00 81.94 73 SER A CA 1
ATOM 576 C C . SER A 1 73 ? 8.033 1.007 -24.442 1.00 81.94 73 SER A C 1
ATOM 578 O O . SER A 1 73 ? 8.894 1.868 -24.313 1.00 81.94 73 SER A O 1
ATOM 580 N N . ARG A 1 74 ? 8.316 -0.166 -25.009 1.00 81.25 74 ARG A N 1
ATOM 581 C CA . ARG A 1 74 ? 9.620 -0.503 -25.610 1.00 81.25 74 ARG A CA 1
ATOM 582 C C . ARG A 1 74 ? 9.960 0.396 -26.793 1.00 81.25 74 ARG A C 1
ATOM 584 O O . ARG A 1 74 ? 11.130 0.666 -27.025 1.00 81.25 74 ARG A O 1
ATOM 591 N N . LEU A 1 75 ? 8.947 0.878 -27.518 1.00 81.50 75 LEU A N 1
ATOM 592 C CA . LEU A 1 75 ? 9.151 1.757 -28.671 1.00 81.50 75 LEU A CA 1
ATOM 593 C C . LEU A 1 75 ? 9.607 3.165 -28.271 1.00 81.50 75 LEU A C 1
ATOM 595 O O . LEU A 1 75 ? 10.345 3.799 -29.016 1.00 81.50 75 LEU A O 1
ATOM 599 N N . THR A 1 76 ? 9.150 3.674 -27.123 1.00 80.12 76 THR A N 1
ATOM 600 C CA . THR A 1 76 ? 9.371 5.080 -26.728 1.00 80.12 76 THR A CA 1
ATOM 601 C C . THR A 1 76 ? 10.105 5.249 -25.400 1.00 80.12 76 THR A C 1
ATOM 603 O O . THR A 1 76 ? 10.481 6.362 -25.054 1.00 80.12 76 THR A O 1
ATOM 606 N N . GLY A 1 77 ? 10.280 4.179 -24.626 1.00 81.44 77 GLY A N 1
ATOM 607 C CA . GLY A 1 77 ? 10.793 4.215 -23.254 1.00 81.44 77 GLY A CA 1
ATOM 608 C C . GLY A 1 77 ? 9.846 4.864 -22.236 1.00 81.44 77 GLY A C 1
ATOM 609 O O . GLY A 1 77 ? 10.199 4.965 -21.065 1.00 81.44 77 GLY A O 1
ATOM 610 N N . LEU A 1 78 ? 8.655 5.313 -22.650 1.00 83.06 78 LEU A N 1
ATOM 611 C CA . LEU A 1 78 ? 7.724 6.038 -21.782 1.00 83.06 78 LEU A CA 1
ATOM 612 C C . LEU A 1 78 ? 6.906 5.083 -20.905 1.00 83.06 78 LEU A C 1
ATOM 614 O O . LEU A 1 78 ? 6.386 4.076 -21.396 1.00 83.06 78 LEU A O 1
ATOM 618 N N . GLN A 1 79 ? 6.753 5.437 -19.626 1.00 82.31 79 GLN A N 1
ATOM 619 C CA . GLN A 1 79 ? 5.852 4.752 -18.701 1.00 82.31 79 GLN A CA 1
ATOM 620 C C . GLN A 1 79 ? 4.395 4.997 -19.113 1.00 82.31 79 GLN A C 1
ATOM 622 O O . GLN A 1 79 ? 3.978 6.134 -19.334 1.00 82.31 79 GLN A O 1
ATOM 627 N N . ARG A 1 80 ? 3.640 3.907 -19.240 1.00 80.75 80 ARG A N 1
ATOM 628 C CA . ARG A 1 80 ? 2.224 3.897 -19.618 1.00 80.75 80 ARG A CA 1
ATOM 629 C C . ARG A 1 80 ? 1.297 3.713 -18.430 1.00 80.75 80 ARG A C 1
ATOM 631 O O . ARG A 1 80 ? 0.216 4.278 -18.421 1.00 80.75 80 ARG A O 1
ATOM 638 N N . SER A 1 81 ? 1.700 2.915 -17.450 1.00 84.38 81 SER A N 1
ATOM 639 C CA . SER A 1 81 ? 0.907 2.714 -16.243 1.00 84.38 81 SER A CA 1
ATOM 640 C C . SER A 1 81 ? 1.791 2.287 -15.085 1.00 84.38 81 SER A C 1
ATOM 642 O O . SER A 1 81 ? 2.791 1.590 -15.294 1.00 84.38 81 SER A O 1
ATOM 644 N N . THR A 1 82 ? 1.366 2.639 -13.877 1.00 88.88 82 THR A N 1
ATOM 645 C CA . THR A 1 82 ? 1.869 2.047 -12.636 1.00 88.88 82 THR A CA 1
ATOM 646 C C . THR A 1 82 ? 0.723 1.342 -11.942 1.00 88.88 82 THR A C 1
ATOM 648 O O . THR A 1 82 ? -0.352 1.913 -11.770 1.00 88.88 82 THR A O 1
ATOM 651 N N . GLU A 1 83 ? 0.961 0.108 -11.534 1.00 91.62 83 GLU A N 1
ATOM 652 C CA . GLU A 1 83 ? 0.032 -0.695 -10.753 1.00 91.62 83 GLU A CA 1
ATOM 653 C C . GLU A 1 83 ? 0.693 -1.109 -9.451 1.00 91.62 83 GLU A C 1
ATOM 655 O O . GLU A 1 83 ? 1.890 -1.399 -9.423 1.00 91.62 83 GLU A O 1
ATOM 660 N N . THR A 1 84 ? -0.101 -1.193 -8.397 1.00 94.50 84 THR A N 1
ATOM 661 C CA . THR A 1 84 ? 0.301 -1.733 -7.109 1.00 94.50 84 THR A CA 1
ATOM 662 C C . THR A 1 84 ? -0.580 -2.929 -6.802 1.00 94.50 84 THR A C 1
ATOM 664 O O . THR A 1 84 ? -1.803 -2.863 -6.900 1.00 94.50 84 THR A O 1
ATOM 667 N N . LEU A 1 85 ? 0.066 -4.037 -6.459 1.00 95.50 85 LEU A N 1
ATOM 668 C CA . LEU A 1 85 ? -0.567 -5.281 -6.061 1.00 95.50 85 LEU A CA 1
ATOM 669 C C . LEU A 1 85 ? -0.112 -5.617 -4.651 1.00 95.50 85 LEU A C 1
ATOM 671 O O . LEU A 1 85 ? 1.093 -5.626 -4.388 1.00 95.50 85 LEU A O 1
ATOM 675 N N . VAL A 1 86 ? -1.057 -5.936 -3.776 1.00 95.94 86 VAL A N 1
ATOM 676 C CA . VAL A 1 86 ? -0.770 -6.432 -2.433 1.00 95.94 86 VAL A CA 1
ATOM 677 C C . VAL A 1 86 ? -1.471 -7.767 -2.243 1.00 95.94 86 VAL A C 1
ATOM 679 O O . VAL A 1 86 ? -2.696 -7.849 -2.320 1.00 95.94 86 VAL A O 1
ATOM 682 N N . ALA A 1 87 ? -0.684 -8.823 -2.044 1.00 96.00 87 ALA A N 1
ATOM 683 C CA . ALA A 1 87 ? -1.212 -10.161 -1.816 1.00 96.00 87 ALA A CA 1
ATOM 684 C C . ALA A 1 87 ? -1.616 -10.311 -0.346 1.00 96.00 87 ALA A C 1
ATOM 686 O O . ALA A 1 87 ? -0.776 -10.202 0.545 1.00 96.00 87 ALA A O 1
ATOM 687 N N . LEU A 1 88 ? -2.901 -10.555 -0.103 1.00 94.50 88 LEU A N 1
ATOM 688 C CA . LEU A 1 88 ? -3.464 -10.723 1.232 1.00 94.50 88 LEU A CA 1
ATOM 689 C C . LEU A 1 88 ? -3.336 -12.183 1.691 1.00 94.50 88 LEU A C 1
ATOM 691 O O . LEU A 1 88 ? -3.306 -13.117 0.886 1.00 94.50 88 LEU A O 1
ATOM 695 N N . ALA A 1 89 ? -3.297 -12.403 3.008 1.00 88.94 89 ALA A N 1
ATOM 696 C CA . ALA A 1 89 ? -3.100 -13.734 3.595 1.00 88.94 89 ALA A CA 1
ATOM 697 C C . ALA A 1 89 ? -4.222 -14.739 3.262 1.00 88.94 89 ALA A C 1
ATOM 699 O O . ALA A 1 89 ? -4.000 -15.949 3.251 1.00 88.94 89 ALA A O 1
ATOM 700 N N . ASN A 1 90 ? -5.425 -14.246 2.969 1.00 87.88 90 ASN A N 1
ATOM 701 C CA . ASN A 1 90 ? -6.575 -15.053 2.557 1.00 87.88 90 ASN A CA 1
ATOM 702 C C . ASN A 1 90 ? -6.534 -15.465 1.068 1.00 87.88 90 ASN A C 1
ATOM 704 O O . ASN A 1 90 ? -7.458 -16.125 0.595 1.00 87.88 90 ASN A O 1
ATOM 708 N N . GLY A 1 91 ? -5.476 -15.100 0.336 1.00 89.38 91 GLY A N 1
ATOM 709 C CA . GLY A 1 91 ? -5.316 -15.376 -1.091 1.00 89.38 91 GLY A CA 1
ATOM 710 C C . GLY A 1 91 ? -5.974 -14.344 -2.008 1.00 89.38 91 GLY A C 1
ATOM 711 O O . GLY A 1 91 ? -5.829 -14.449 -3.226 1.00 89.38 91 GLY A O 1
ATOM 712 N N . GLU A 1 92 ? -6.666 -13.347 -1.454 1.00 91.38 92 GLU A N 1
ATOM 713 C CA . GLU A 1 92 ? -7.135 -12.197 -2.219 1.00 91.38 92 GLU A CA 1
ATOM 714 C C . GLU A 1 92 ? -5.970 -11.269 -2.574 1.00 91.38 92 GLU A C 1
ATOM 716 O O . GLU A 1 92 ? -4.884 -11.317 -1.991 1.00 91.38 92 GLU A O 1
ATOM 721 N N . VAL A 1 93 ? -6.192 -10.410 -3.565 1.00 92.81 93 VAL A N 1
ATOM 722 C CA . VAL A 1 93 ? -5.206 -9.422 -3.993 1.00 92.81 93 VAL A CA 1
ATOM 723 C C . VAL A 1 93 ? -5.883 -8.070 -4.027 1.00 92.81 93 VAL A C 1
ATOM 725 O O . VAL A 1 93 ? -6.821 -7.861 -4.796 1.00 92.81 93 VAL A O 1
ATOM 728 N N . TRP A 1 94 ? -5.374 -7.144 -3.221 1.00 92.12 94 TRP A N 1
ATOM 729 C CA . TRP A 1 94 ? -5.689 -5.741 -3.410 1.00 92.12 94 TRP A CA 1
ATOM 730 C C . TRP A 1 94 ? -4.908 -5.233 -4.622 1.00 92.12 94 TRP A C 1
ATOM 732 O O . TRP A 1 94 ? -3.701 -5.463 -4.739 1.00 92.12 94 TRP A O 1
ATOM 742 N N . PHE A 1 95 ? -5.603 -4.577 -5.544 1.00 91.31 95 PHE A N 1
ATOM 743 C CA . PHE A 1 95 ? -5.037 -4.088 -6.792 1.00 91.31 95 PHE A CA 1
ATOM 744 C C . PHE A 1 95 ? -5.530 -2.675 -7.054 1.00 91.31 95 PHE A C 1
ATOM 746 O O . PHE A 1 95 ? -6.735 -2.423 -7.033 1.00 91.31 95 PHE A O 1
ATOM 753 N N . ASP A 1 96 ? -4.601 -1.791 -7.398 1.00 90.06 96 ASP A N 1
ATOM 754 C CA . ASP A 1 96 ? -4.942 -0.486 -7.934 1.00 90.06 96 ASP A CA 1
ATOM 755 C C . ASP A 1 96 ? -3.899 -0.016 -8.954 1.00 90.06 96 ASP A C 1
ATOM 757 O O . ASP A 1 96 ? -2.706 -0.309 -8.848 1.00 90.06 96 ASP A O 1
ATOM 761 N N . GLY A 1 97 ? -4.343 0.705 -9.978 1.00 84.88 97 GLY A N 1
ATOM 762 C CA . GLY A 1 97 ? -3.517 1.152 -11.084 1.00 84.88 97 GLY A CA 1
ATOM 763 C C . GLY A 1 97 ? -3.893 2.542 -11.568 1.00 84.88 97 GLY A C 1
ATOM 764 O O . GLY A 1 97 ? -5.064 2.897 -11.689 1.00 84.88 97 GLY A O 1
ATOM 765 N N . ARG A 1 98 ? -2.865 3.321 -11.900 1.00 73.56 98 ARG A N 1
ATOM 766 C CA . ARG A 1 98 ? -3.001 4.589 -12.609 1.00 73.56 98 ARG A CA 1
ATOM 767 C C . ARG A 1 98 ? -2.556 4.382 -14.051 1.00 73.56 98 ARG A C 1
ATOM 769 O O . ARG A 1 98 ? -1.390 4.065 -14.304 1.00 73.56 98 ARG A O 1
ATOM 776 N N . ASP A 1 99 ? -3.471 4.582 -14.995 1.00 67.31 99 ASP A N 1
ATOM 777 C CA . ASP A 1 99 ? -3.101 4.746 -16.400 1.00 67.31 99 ASP A CA 1
ATOM 778 C C . ASP A 1 99 ? -2.554 6.166 -16.586 1.00 67.31 99 ASP A C 1
ATOM 780 O O . ASP A 1 99 ? -3.233 7.151 -16.288 1.00 67.31 99 ASP A O 1
ATOM 784 N N . THR A 1 100 ? -1.297 6.283 -17.008 1.00 61.22 100 THR A N 1
ATOM 785 C CA . THR A 1 100 ? -0.633 7.580 -17.170 1.00 61.22 100 THR A CA 1
ATOM 786 C C . THR A 1 100 ? -0.853 8.169 -18.562 1.00 61.22 100 THR A C 1
ATOM 788 O O . THR A 1 100 ? -0.481 9.319 -18.792 1.00 61.22 100 THR A O 1
ATOM 791 N N . LEU A 1 101 ? -1.471 7.432 -19.498 1.00 57.03 101 LEU A N 1
ATOM 792 C C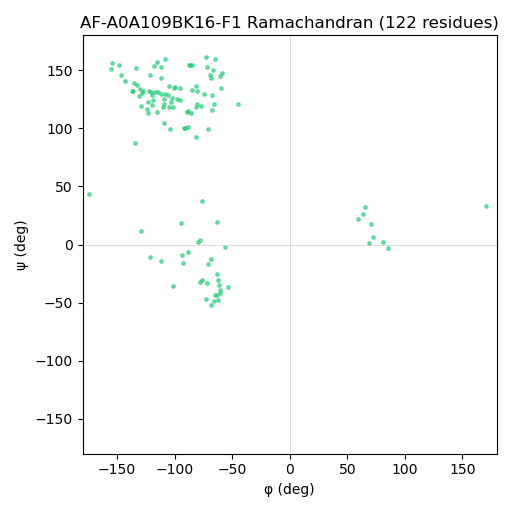A . LEU A 1 101 ? -1.711 7.891 -20.866 1.00 57.03 101 LEU A CA 1
ATOM 793 C C . LEU A 1 101 ? -3.142 7.580 -21.326 1.00 57.03 101 LEU A C 1
ATOM 795 O O . LEU A 1 101 ? -3.387 6.634 -22.065 1.00 57.03 101 LEU A O 1
ATOM 799 N N . HIS A 1 102 ? -4.065 8.501 -21.035 1.00 48.97 102 HIS A N 1
ATOM 800 C CA . HIS A 1 102 ? -5.439 8.542 -21.573 1.00 48.97 102 HIS A CA 1
ATOM 801 C C . HIS A 1 102 ? -5.556 8.568 -23.119 1.00 48.97 102 HIS A C 1
ATOM 803 O O . HIS A 1 102 ? -6.663 8.597 -23.648 1.00 48.97 102 HIS A O 1
ATOM 809 N N . ALA A 1 103 ? -4.444 8.595 -23.860 1.00 48.41 103 ALA A N 1
ATOM 810 C CA . ALA A 1 103 ? -4.414 8.775 -25.314 1.00 48.41 103 ALA A CA 1
ATOM 811 C C . ALA A 1 103 ? -3.577 7.720 -26.062 1.00 48.41 103 ALA A C 1
ATOM 813 O O . ALA A 1 103 ? -3.267 7.910 -27.239 1.00 48.41 103 ALA A O 1
ATOM 814 N N . ALA A 1 104 ? -3.167 6.630 -25.406 1.00 49.75 104 ALA A N 1
ATOM 815 C CA . ALA A 1 104 ? -2.504 5.531 -26.102 1.00 49.75 104 ALA A CA 1
ATOM 816 C C . ALA A 1 104 ? -3.560 4.573 -26.691 1.00 49.75 104 ALA A C 1
ATOM 818 O O . ALA A 1 104 ? -4.501 4.213 -25.985 1.00 49.75 104 ALA A O 1
ATOM 819 N N . PRO A 1 105 ? -3.442 4.158 -27.968 1.00 50.53 105 PRO A N 1
ATOM 820 C CA . PRO A 1 105 ? -4.391 3.224 -28.567 1.00 50.53 105 PRO A CA 1
ATOM 821 C C . PRO A 1 105 ? -4.432 1.893 -27.790 1.00 50.53 105 PRO A C 1
ATOM 823 O O . PRO A 1 105 ? -3.400 1.480 -27.242 1.00 50.53 105 PRO A O 1
ATOM 826 N N . PRO A 1 106 ? -5.603 1.223 -27.737 1.00 51.56 106 PRO A N 1
ATOM 827 C CA . PRO A 1 106 ? -5.743 -0.070 -27.083 1.00 51.56 106 PRO A CA 1
ATOM 828 C C . PRO A 1 106 ? -4.826 -1.106 -27.739 1.00 51.56 106 PRO A C 1
ATOM 830 O O . PRO A 1 106 ? -4.545 -1.064 -28.935 1.00 51.56 106 PRO A O 1
ATOM 833 N N . ILE A 1 107 ? -4.318 -1.991 -26.890 1.00 53.47 107 ILE A N 1
ATOM 834 C CA . ILE A 1 107 ? -3.186 -2.879 -27.132 1.00 53.47 107 ILE A CA 1
ATOM 835 C C . ILE A 1 107 ? -3.582 -3.963 -28.139 1.00 53.47 107 ILE A C 1
ATOM 837 O O . ILE A 1 107 ? -4.162 -4.979 -27.769 1.00 53.47 107 ILE A O 1
ATOM 841 N N . GLU A 1 108 ? -3.211 -3.768 -29.399 1.00 51.81 108 GLU A N 1
ATOM 842 C CA . GLU A 1 108 ? -2.708 -4.881 -30.194 1.00 51.81 108 GLU A CA 1
ATOM 843 C C . GLU A 1 108 ? -1.194 -4.945 -29.943 1.00 51.81 108 GLU A C 1
ATOM 845 O O . GLU A 1 108 ? -0.447 -3.985 -30.136 1.00 51.81 108 GLU A O 1
ATOM 850 N N . ASP A 1 109 ? -0.815 -6.053 -29.325 1.00 64.94 109 ASP A N 1
ATOM 851 C CA . ASP A 1 109 ? 0.496 -6.474 -28.849 1.00 64.94 109 ASP A CA 1
ATOM 852 C C . ASP A 1 109 ? 1.637 -6.241 -29.860 1.00 64.94 109 ASP A C 1
ATOM 854 O O . ASP A 1 109 ? 1.556 -6.797 -30.947 1.00 64.94 109 ASP A O 1
ATOM 858 N N . ASP A 1 110 ? 2.676 -5.452 -29.506 1.00 55.97 110 ASP A N 1
ATOM 859 C CA . ASP A 1 110 ? 4.086 -5.709 -29.911 1.00 55.97 110 ASP A CA 1
ATOM 860 C C . ASP A 1 110 ? 5.140 -4.753 -29.277 1.00 55.97 110 ASP A C 1
ATOM 862 O O . ASP A 1 110 ? 6.026 -4.211 -29.946 1.00 55.97 110 ASP A O 1
ATOM 866 N N . GLY A 1 111 ? 5.068 -4.444 -27.972 1.00 65.31 111 GLY A N 1
ATOM 867 C CA . GLY A 1 111 ? 6.098 -3.545 -27.424 1.00 65.31 111 GLY A CA 1
ATOM 868 C C . GLY A 1 111 ? 5.938 -2.989 -26.024 1.00 65.31 111 GLY A C 1
ATOM 869 O O . GLY A 1 111 ? 6.381 -1.869 -25.797 1.00 65.31 111 GLY A O 1
ATOM 870 N N . THR A 1 112 ? 5.346 -3.712 -25.076 1.00 75.56 112 THR A N 1
ATOM 871 C CA . THR A 1 112 ? 5.327 -3.277 -23.668 1.00 75.56 112 THR A CA 1
ATOM 872 C C . THR A 1 112 ? 6.309 -4.108 -22.842 1.00 75.56 112 THR A C 1
ATOM 874 O O . THR A 1 112 ? 6.314 -5.334 -22.895 1.00 75.56 112 THR A O 1
ATOM 877 N N . GLU A 1 113 ? 7.176 -3.444 -22.088 1.00 87.19 113 GLU A N 1
ATOM 878 C CA . GLU A 1 113 ? 8.025 -4.031 -21.057 1.00 87.19 113 GLU A CA 1
ATOM 879 C C . GLU A 1 113 ? 7.333 -3.876 -19.700 1.00 87.19 113 GLU A C 1
ATOM 881 O O . GLU A 1 113 ? 6.823 -2.802 -19.382 1.00 87.19 113 GLU A O 1
ATOM 886 N N . ILE A 1 114 ? 7.318 -4.942 -18.899 1.00 87.94 114 ILE A N 1
ATOM 887 C CA . ILE A 1 114 ? 6.845 -4.902 -17.514 1.00 87.94 114 ILE A CA 1
ATOM 888 C C . ILE A 1 114 ? 8.071 -4.911 -16.609 1.00 87.94 114 ILE A C 1
ATOM 890 O O . ILE A 1 114 ? 8.883 -5.835 -16.679 1.00 87.94 114 ILE A O 1
ATOM 894 N N . ARG A 1 115 ? 8.193 -3.899 -15.751 1.00 91.00 115 ARG A N 1
ATOM 895 C CA . ARG A 1 115 ? 9.186 -3.864 -14.675 1.00 91.00 115 ARG A CA 1
ATOM 896 C C . ARG A 1 115 ? 8.494 -4.033 -13.339 1.00 91.00 115 ARG A C 1
ATOM 898 O O . ARG A 1 115 ? 7.581 -3.278 -13.015 1.00 91.00 115 ARG A O 1
ATOM 905 N N . GLU A 1 116 ? 8.942 -5.020 -12.575 1.00 94.06 116 GLU A N 1
ATOM 906 C CA . GLU A 1 116 ? 8.452 -5.255 -11.221 1.00 94.06 116 GLU A CA 1
ATOM 907 C C . GLU A 1 116 ? 9.432 -4.689 -10.196 1.00 94.06 116 GLU A C 1
ATOM 909 O O . GLU A 1 116 ? 10.641 -4.925 -10.266 1.00 94.06 116 GLU A O 1
ATOM 914 N N . ARG A 1 117 ? 8.891 -3.994 -9.201 1.00 94.06 117 ARG A N 1
ATOM 915 C CA . ARG A 1 117 ? 9.590 -3.607 -7.981 1.00 94.06 117 ARG A CA 1
ATOM 916 C C . ARG A 1 117 ? 8.939 -4.323 -6.804 1.00 94.06 117 ARG A C 1
ATOM 918 O O . ARG A 1 117 ? 7.720 -4.301 -6.660 1.00 94.06 117 ARG A O 1
ATOM 925 N N . ARG A 1 118 ? 9.770 -4.945 -5.970 1.00 95.50 118 ARG A N 1
ATOM 926 C CA . ARG A 1 118 ? 9.364 -5.633 -4.737 1.00 95.50 118 ARG A CA 1
ATOM 927 C C . ARG A 1 118 ? 9.950 -4.923 -3.527 1.00 95.50 118 ARG A C 1
ATOM 929 O O . ARG A 1 118 ? 10.962 -4.230 -3.653 1.00 95.50 118 ARG A O 1
ATOM 936 N N . PHE A 1 119 ? 9.314 -5.114 -2.381 1.00 95.25 119 PHE A N 1
ATOM 937 C CA . PHE A 1 119 ? 9.662 -4.445 -1.134 1.00 95.25 119 PHE A CA 1
ATOM 938 C C . PHE A 1 119 ? 10.079 -5.461 -0.071 1.00 95.25 119 PHE A C 1
ATOM 940 O O . PHE A 1 119 ? 9.703 -6.629 -0.133 1.00 95.25 119 PHE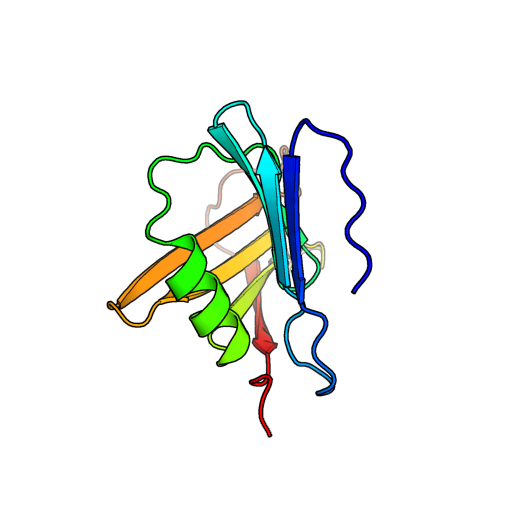 A O 1
ATOM 947 N N . LEU A 1 120 ? 10.912 -5.021 0.871 1.00 95.31 120 LEU A N 1
ATOM 948 C CA . LEU A 1 120 ? 11.316 -5.836 2.018 1.00 95.31 120 LEU A CA 1
ATOM 949 C C . LEU A 1 120 ? 10.278 -5.734 3.151 1.00 95.31 120 LEU A C 1
ATOM 951 O O . LEU A 1 120 ? 9.603 -4.704 3.237 1.00 95.31 120 LEU A O 1
ATOM 955 N N . PRO A 1 121 ? 10.174 -6.753 4.026 1.00 95.12 121 PRO A N 1
ATOM 956 C CA . PRO A 1 121 ? 9.361 -6.667 5.236 1.00 95.12 121 PRO A CA 1
ATOM 957 C C . PRO A 1 12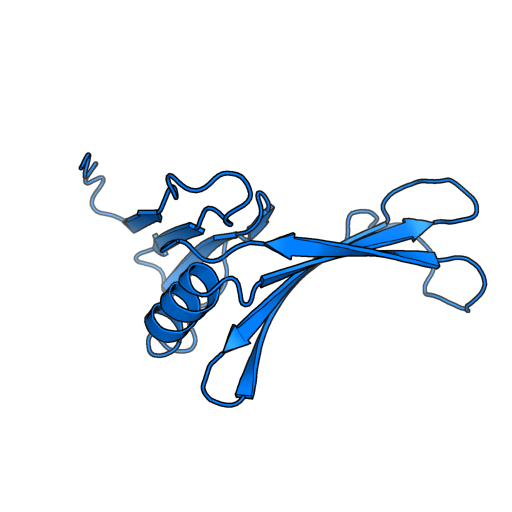1 ? 9.905 -5.615 6.215 1.00 95.12 121 PRO A C 1
ATOM 959 O O . PRO A 1 121 ? 11.073 -5.212 6.138 1.00 95.12 121 PRO A O 1
ATOM 962 N N . TYR A 1 122 ? 9.050 -5.155 7.127 1.00 93.38 122 TYR A N 1
ATOM 963 C CA . TYR A 1 122 ? 9.375 -4.112 8.103 1.00 93.38 122 TYR A CA 1
ATOM 964 C C . TYR A 1 122 ? 10.312 -4.620 9.190 1.00 93.38 122 TYR A C 1
ATOM 966 O O . TYR A 1 122 ? 11.315 -3.961 9.477 1.00 93.38 122 TYR A O 1
ATOM 974 N N . ASP A 1 123 ? 10.006 -5.792 9.742 1.00 86.06 123 ASP A N 1
ATOM 975 C CA . ASP A 1 123 ? 10.802 -6.438 10.774 1.00 86.06 123 ASP A CA 1
ATOM 976 C C . ASP A 1 123 ? 11.915 -7.262 10.118 1.00 86.06 123 ASP A C 1
ATOM 978 O O . ASP A 1 123 ? 11.669 -8.239 9.405 1.00 86.06 123 ASP A O 1
ATOM 982 N N . ARG A 1 124 ? 13.162 -6.839 10.333 1.00 58.78 124 ARG A N 1
ATOM 983 C CA . ARG A 1 124 ? 14.362 -7.569 9.926 1.00 58.78 124 ARG A CA 1
ATOM 984 C C . ARG A 1 124 ? 15.338 -7.700 11.083 1.00 58.78 124 ARG A C 1
ATOM 986 O O . ARG A 1 124 ? 15.532 -6.695 11.799 1.00 58.78 124 ARG A O 1
#

Secondary structure (DSSP, 8-state):
------TTEEEEEE--SSTTBPPEEEEEETTSEEEEEETTEEEEEEE-S-STTHHHHHHHHHTT-EEEEEEEETTT--EEEEEEEEE-TTS-EEEEEEES-TTSPP--SS-EEEEEEE-B-S--

Radius of gyration: 16.24 Å; Cα contacts (8 Å, |Δi|>4): 235; chains: 1; bounding box: 34×33×47 Å

Nearest PDB structures (foldseek):
  1iy9-assembly1_D  TM=3.499E-01  e=2.509E+00  Bacillus subtilis
  3rw9-assembly1_A  TM=3.414E-01  e=6.614E+00  Homo sapiens
  2o0l-assembly1_A  TM=3.428E-01  e=8.204E+00  Homo sapiens
  2o07-assembly1_B  TM=3.330E-01  e=9.137E+00  Homo sapiens

Solvent-accessible surface area (backbone atoms only — not comparable to full-atom values): 7274 Å² total; per-residue (Å²): 137,87,84,80,81,57,95,58,52,50,77,50,76,48,78,54,86,36,85,64,29,49,41,41,34,40,35,42,42,78,84,50,29,29,32,40,32,48,77,89,45,76,49,69,78,39,74,59,89,66,75,79,56,58,60,51,46,54,51,22,40,42,64,19,37,37,40,37,38,37,34,25,32,66,85,73,71,44,73,42,29,46,33,44,38,35,48,30,91,89,73,50,68,53,72,52,70,48,74,70,50,97,79,65,79,82,86,79,88,86,47,74,42,78,48,79,45,76,33,39,38,46,85,124

pLDDT: mean 84.01, std 15.32, range [37.47, 96.69]

Sequence (124 aa):
MEETSSGDYWR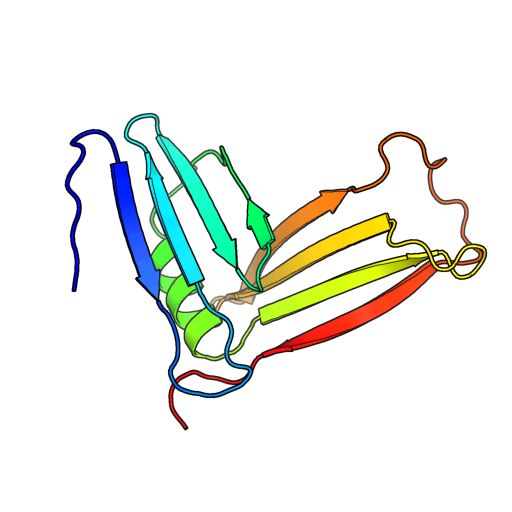LAITPITPSACPLELILHSDQHYDISIAGETYEGRPIDSFDWFLPLAEAVAEGQVVQRQRISRLTGLQRSTETLVALANGEVWFDGRDTLHAAPPIEDDGTEIRERRFLPYDR

Foldseek 3Di:
DDDDDPPFKDKDWDDFPDPQQWTWIWIGGPVQFIWIATNNDIDGGHHNPDPPCPVQQVVQSLQQQKKWKWKAFQVPRDTQKIKIWGQGPVRDIDIDMDGPDPPDDPDPDDGIDIDIRTGHHRPD

Mean predicted aligned error: 7.71 Å